Protein AF-A0A561W8S6-F1 (afdb_monomer)

Secondary structure (DSSP, 8-state):
-PPPPS--------HHHHHHHHHHHHHHHHHHSEEE-GGG-EEEPPSS-EEEEEEEEEETTEEEEEEEEE-PPP-S-----------------------

Org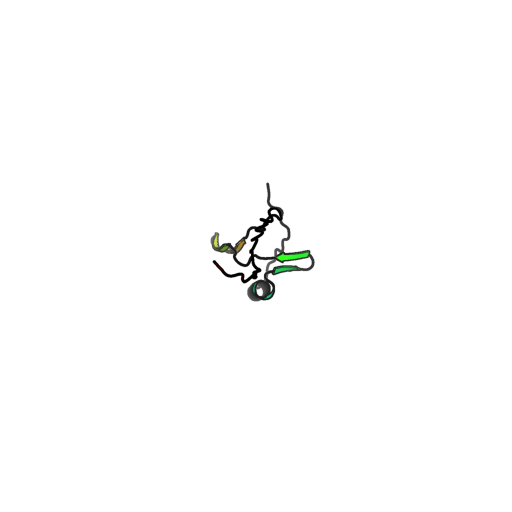anism: NCBI:txid1316803

Foldseek 3Di:
DDDDDLDDDDDDDDPVVVVVVVVVQVVCCVPPCWDDPPPSGIDHHDPDWDWDWDWDDPDPPDIDIDIDIDDDDDDPPDDPPPPPPDDDDDDDDDDDDDD

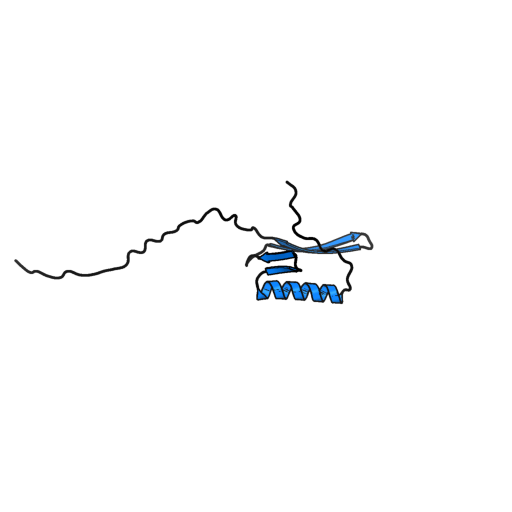Sequence (99 aa):
MAGMDIYEDARTVSRSDLAAWLRQLASQLESDGRIFYGAAGSVSVADTVRCELEIEQESETEVSVEIEFSWTVPTSGQAVDEVEESPSGEQQGEATSEA

Radius of gyration: 27.38 Å; Cα contacts (8 Å, |Δi|>4): 62; chains: 1; bounding box: 84×46×69 Å

Mean predicted aligned error: 12.51 Å

Solvent-accessible surface area (backbone atoms only — not comparable to full-atom values): 7072 Å² total; per-residue (Å²): 130,84,81,79,84,90,76,88,88,90,80,92,74,55,74,69,53,52,53,50,50,54,50,51,52,52,52,31,45,72,74,71,34,32,50,72,64,65,96,83,42,67,47,79,56,67,100,69,64,53,72,51,79,48,77,45,72,82,46,100,87,42,74,49,78,47,80,49,71,52,73,84,79,82,74,94,80,73,85,77,80,78,75,77,81,75,90,82,86,89,86,90,86,82,89,87,82,87,133

InterPro domains:
  IPR027598 Amphi-Trp domain [PF20068] (6-79)
  IPR027598 Amphi-Trp domain [TIGR04354] (12-72)

pLDDT: mean 81.71, std 22.14, range [38.31, 98.62]

Nearest PDB structures (foldseek):
  2iuo-assembly1_J  TM=4.078E-01  e=2.653E+00  Escherichia coli
  2ivq-assembly1_D  TM=4.074E-01  e=2.826E+00  Escherichia coli
  2iu7-assembly1_J  TM=4.059E-01  e=3.639E+00  Escherichia coli
  2ivb-assembly1_C  TM=4.041E-01  e=3.876E+00  Escherichia coli
  2ivg-assembly1_J  TM=3.910E-01  e=4.399E+00  Escherichia coli

Structure (mmCIF, N/CA/C/O backbone):
data_AF-A0A561W8S6-F1
#
_entry.id   AF-A0A561W8S6-F1
#
loop_
_atom_site.group_PDB
_atom_site.id
_atom_site.type_symbol
_atom_site.label_atom_id
_atom_site.label_alt_id
_atom_site.label_comp_id
_atom_site.label_asym_id
_atom_site.label_entity_id
_atom_site.label_seq_id
_atom_site.pdbx_PDB_ins_code
_atom_site.Cartn_x
_atom_site.Cartn_y
_atom_site.Cartn_z
_atom_site.occupancy
_atom_site.B_iso_or_equiv
_atom_site.auth_seq_id
_atom_site.auth_comp_id
_atom_site.auth_asym_id
_atom_site.auth_atom_id
_atom_site.pdbx_PDB_model_num
ATOM 1 N N . MET A 1 1 ? 12.618 22.720 0.406 1.00 40.94 1 MET A N 1
ATOM 2 C CA . MET A 1 1 ? 11.545 22.916 -0.591 1.00 40.94 1 MET A CA 1
ATOM 3 C C . MET A 1 1 ? 10.481 21.889 -0.270 1.00 40.94 1 MET A C 1
ATOM 5 O O . MET A 1 1 ? 10.867 20.756 -0.020 1.00 40.94 1 MET A O 1
ATOM 9 N N . ALA A 1 2 ? 9.216 22.291 -0.145 1.00 48.75 2 ALA A N 1
ATOM 10 C CA . ALA A 1 2 ? 8.136 21.351 0.152 1.00 48.75 2 ALA A CA 1
ATOM 11 C C . ALA A 1 2 ? 8.028 20.334 -0.995 1.00 48.75 2 ALA A C 1
ATOM 13 O O . ALA A 1 2 ? 8.085 20.735 -2.160 1.00 48.75 2 ALA A O 1
ATOM 14 N N . GLY A 1 3 ? 7.951 19.044 -0.661 1.00 66.69 3 GLY A N 1
ATOM 15 C CA . GLY A 1 3 ? 7.613 18.007 -1.632 1.00 66.69 3 GLY A CA 1
ATOM 16 C C . GLY A 1 3 ? 6.242 18.312 -2.232 1.00 66.69 3 GLY A C 1
ATOM 17 O O . GLY A 1 3 ? 5.380 18.864 -1.554 1.00 66.69 3 GLY A O 1
ATOM 18 N N . MET A 1 4 ? 6.079 18.046 -3.524 1.00 84.75 4 MET A N 1
ATOM 19 C CA . MET A 1 4 ? 4.801 18.222 -4.203 1.00 84.75 4 MET A CA 1
ATOM 20 C C . MET A 1 4 ? 4.021 16.915 -4.117 1.00 84.75 4 MET A C 1
ATOM 22 O O . MET A 1 4 ? 4.503 15.898 -4.619 1.00 84.75 4 MET A O 1
ATOM 26 N N . ASP A 1 5 ? 2.821 16.959 -3.544 1.00 88.62 5 ASP A N 1
ATOM 27 C CA . ASP A 1 5 ? 1.903 15.824 -3.567 1.00 88.62 5 ASP A CA 1
ATOM 28 C C . ASP A 1 5 ? 1.384 15.633 -4.992 1.00 88.62 5 ASP A C 1
ATOM 30 O O . ASP A 1 5 ? 0.774 16.524 -5.589 1.00 88.62 5 ASP A O 1
ATOM 34 N N . ILE A 1 6 ? 1.673 14.470 -5.570 1.00 91.25 6 ILE A N 1
ATOM 35 C CA . ILE A 1 6 ? 1.253 14.131 -6.935 1.00 91.25 6 ILE A CA 1
ATOM 36 C C . ILE A 1 6 ? -0.159 13.527 -6.977 1.00 91.25 6 ILE A C 1
ATOM 38 O O . ILE A 1 6 ? -0.766 13.488 -8.047 1.00 91.25 6 ILE A O 1
ATOM 42 N N . TYR A 1 7 ? -0.678 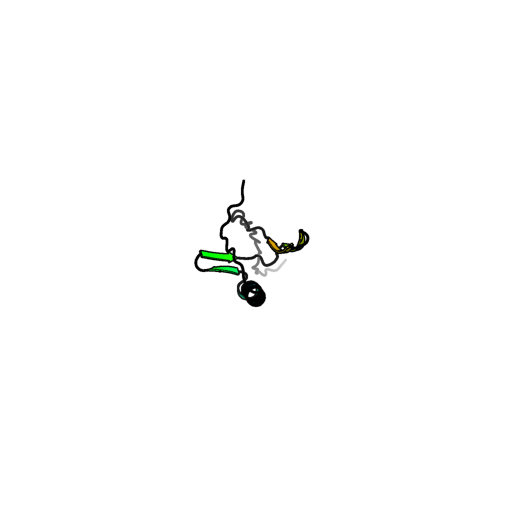13.060 -5.834 1.00 93.19 7 TYR A N 1
ATOM 43 C CA . TYR A 1 7 ? -2.009 12.470 -5.678 1.00 93.19 7 TYR A CA 1
ATOM 44 C C . TYR A 1 7 ? -2.390 12.331 -4.189 1.00 93.19 7 TYR A C 1
ATOM 46 O O . TYR A 1 7 ? -1.532 11.984 -3.382 1.00 93.19 7 TYR A O 1
ATOM 54 N N . GLU A 1 8 ? -3.670 12.522 -3.848 1.00 91.56 8 GLU A N 1
ATOM 55 C CA . GLU A 1 8 ? -4.239 12.286 -2.510 1.00 91.56 8 GLU A CA 1
ATOM 56 C C . GLU A 1 8 ? -5.643 11.650 -2.634 1.00 91.56 8 GLU A C 1
ATOM 58 O O . GLU A 1 8 ? -6.467 12.115 -3.426 1.00 91.56 8 GLU A O 1
ATOM 63 N N . ASP A 1 9 ? -5.922 10.595 -1.855 1.00 92.06 9 ASP A N 1
ATOM 64 C CA . ASP A 1 9 ? -7.259 9.995 -1.676 1.00 92.06 9 ASP A CA 1
ATOM 65 C C . ASP A 1 9 ? -7.514 9.727 -0.186 1.00 92.06 9 ASP A C 1
ATOM 67 O O . ASP A 1 9 ? -6.960 8.791 0.392 1.00 92.06 9 ASP A O 1
ATOM 71 N N . ALA A 1 10 ? -8.362 10.548 0.436 1.00 94.75 10 ALA A N 1
ATOM 72 C CA . ALA A 1 10 ? -8.714 10.450 1.849 1.00 94.75 10 ALA A CA 1
ATOM 73 C C . ALA A 1 10 ? -10.181 10.033 2.015 1.00 94.75 10 ALA A C 1
ATOM 75 O O . ALA A 1 10 ? -11.104 10.701 1.542 1.00 94.75 10 ALA A O 1
ATOM 76 N N . ARG A 1 11 ? -10.411 8.915 2.714 1.00 95.50 11 ARG A N 1
ATOM 77 C CA . ARG A 1 11 ? -11.747 8.327 2.884 1.00 95.50 11 ARG A CA 1
ATOM 78 C C . ARG A 1 11 ? -11.866 7.494 4.154 1.00 95.50 11 ARG A C 1
ATOM 80 O O . ARG A 1 11 ? -10.925 6.821 4.563 1.00 95.50 11 ARG A O 1
ATOM 87 N N . THR A 1 12 ? -13.067 7.455 4.725 1.00 97.50 12 THR A N 1
ATOM 88 C CA . THR A 1 12 ? -13.432 6.486 5.767 1.00 97.50 12 THR A CA 1
ATOM 89 C C . THR A 1 12 ? -14.044 5.254 5.112 1.00 97.50 12 THR A C 1
ATOM 91 O O . THR A 1 12 ? -15.054 5.352 4.416 1.00 97.50 12 THR A O 1
ATOM 94 N N . VAL A 1 13 ? -13.442 4.088 5.333 1.00 97.75 13 VAL A N 1
ATOM 95 C CA . VAL A 1 13 ? -13.869 2.818 4.729 1.00 97.75 13 VAL A CA 1
ATOM 96 C C . VAL A 1 13 ? -14.080 1.743 5.788 1.00 97.75 13 VAL A C 1
ATOM 98 O O . VAL A 1 13 ? -13.603 1.855 6.917 1.00 97.75 13 VAL A O 1
ATOM 101 N N . SER A 1 14 ? -14.796 0.676 5.433 1.00 98.56 14 SER A N 1
ATOM 102 C CA . SER A 1 14 ? -14.911 -0.488 6.310 1.00 98.56 14 SER A CA 1
ATOM 103 C C . SER A 1 14 ? -13.586 -1.262 6.385 1.00 98.56 14 SER A C 1
ATOM 105 O O . SER A 1 14 ? -12.760 -1.215 5.472 1.00 98.56 14 SER A O 1
ATOM 107 N N . ARG A 1 15 ? -13.402 -2.068 7.440 1.00 98.38 15 ARG A N 1
ATOM 108 C CA . ARG A 1 15 ? -12.229 -2.955 7.569 1.00 98.38 15 ARG A CA 1
ATOM 109 C C . ARG A 1 15 ? -12.092 -3.936 6.395 1.00 98.38 15 ARG A C 1
ATOM 111 O O . ARG A 1 15 ? -10.978 -4.274 6.006 1.00 98.38 15 ARG A O 1
ATOM 118 N N . SER A 1 16 ? -13.208 -4.410 5.834 1.00 98.62 16 SER A N 1
ATOM 119 C CA . SER A 1 16 ? -13.197 -5.298 4.664 1.00 98.62 16 SER A CA 1
ATOM 120 C C . SER A 1 16 ? -12.730 -4.587 3.398 1.00 98.62 16 SER A C 1
ATOM 122 O O . SER A 1 16 ? -11.979 -5.184 2.626 1.00 98.62 16 SER A O 1
ATOM 124 N N . ASP A 1 17 ? -13.125 -3.328 3.213 1.00 98.44 17 ASP A N 1
ATOM 125 C CA . ASP A 1 17 ? -12.712 -2.526 2.059 1.00 98.44 17 ASP A CA 1
ATOM 126 C C . ASP A 1 17 ? -11.233 -2.145 2.162 1.00 98.44 17 ASP A C 1
ATOM 128 O O . ASP A 1 17 ? -10.509 -2.272 1.178 1.00 98.44 17 ASP A O 1
ATOM 132 N N . LEU A 1 18 ? -10.751 -1.788 3.363 1.00 97.88 18 LEU A N 1
ATOM 133 C CA . LEU A 1 18 ? -9.321 -1.580 3.619 1.00 97.88 18 LEU A CA 1
ATOM 134 C C . LEU A 1 18 ? -8.509 -2.834 3.264 1.00 97.88 18 LEU A C 1
ATOM 136 O O . LEU A 1 18 ? -7.526 -2.758 2.534 1.00 97.88 18 LEU A O 1
ATOM 140 N N . ALA A 1 19 ? -8.947 -4.011 3.719 1.00 98.50 19 ALA A N 1
ATOM 141 C CA . ALA A 1 19 ? -8.263 -5.263 3.406 1.00 98.50 19 ALA A CA 1
ATOM 142 C C . ALA A 1 19 ? -8.293 -5.598 1.903 1.00 98.50 19 ALA A C 1
ATOM 144 O O . ALA A 1 19 ? -7.347 -6.193 1.387 1.00 98.50 19 ALA A O 1
ATOM 145 N N . ALA A 1 20 ? -9.372 -5.251 1.197 1.00 98.31 20 ALA A N 1
ATOM 146 C CA . ALA A 1 20 ? -9.445 -5.401 -0.254 1.00 98.31 20 ALA A CA 1
ATOM 147 C C . ALA A 1 20 ? -8.472 -4.453 -0.968 1.00 98.31 20 ALA A C 1
ATOM 149 O O . ALA A 1 20 ? -7.775 -4.886 -1.883 1.00 98.31 20 ALA A O 1
ATOM 150 N N . TRP A 1 21 ? -8.372 -3.206 -0.508 1.00 96.44 21 TRP A N 1
ATOM 151 C CA . TRP A 1 21 ? -7.450 -2.214 -1.052 1.00 96.44 21 TRP A CA 1
ATOM 152 C C . TRP A 1 21 ? -5.980 -2.604 -0.846 1.00 96.44 21 TRP A C 1
ATOM 154 O O . TRP A 1 21 ? -5.211 -2.587 -1.802 1.00 96.44 21 TRP A O 1
ATOM 164 N N . LEU A 1 22 ? -5.605 -3.069 0.350 1.00 97.06 22 LEU A N 1
ATOM 165 C CA . LEU A 1 22 ? -4.247 -3.561 0.622 1.00 97.06 22 LEU A CA 1
ATOM 166 C C . LEU A 1 22 ? -3.884 -4.771 -0.251 1.00 97.06 22 LEU A C 1
ATOM 168 O O . LEU A 1 22 ? -2.780 -4.845 -0.785 1.00 97.06 22 LEU A O 1
ATOM 172 N N . ARG A 1 23 ? -4.825 -5.705 -0.453 1.00 98.12 23 ARG A N 1
ATOM 173 C CA . ARG A 1 23 ? -4.627 -6.834 -1.377 1.00 98.12 23 ARG A CA 1
ATOM 174 C C . ARG A 1 23 ? -4.438 -6.363 -2.814 1.00 98.12 23 ARG A C 1
ATOM 176 O O . ARG A 1 23 ? -3.567 -6.875 -3.504 1.00 98.12 23 ARG A O 1
ATOM 183 N N . GLN A 1 24 ? -5.224 -5.384 -3.252 1.00 96.50 24 GLN A N 1
ATOM 184 C CA . GLN A 1 24 ? -5.085 -4.804 -4.581 1.00 96.50 24 GLN A CA 1
ATOM 185 C C . GLN A 1 24 ? -3.713 -4.135 -4.763 1.00 96.50 24 GLN A C 1
ATOM 187 O O . GLN A 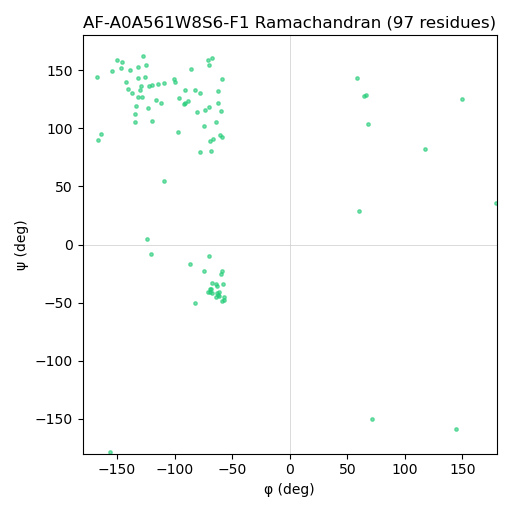1 24 ? -3.096 -4.334 -5.806 1.00 96.50 24 GLN A O 1
ATOM 192 N N . LEU A 1 25 ? -3.229 -3.373 -3.777 1.00 96.06 25 LEU A N 1
ATOM 193 C CA . LEU A 1 25 ? -1.885 -2.787 -3.813 1.00 96.06 25 LEU A CA 1
ATOM 194 C C . LEU A 1 25 ? -0.809 -3.871 -3.928 1.00 96.06 25 LEU A C 1
ATOM 196 O O . LEU A 1 25 ? 0.035 -3.794 -4.816 1.00 96.06 25 LEU A O 1
ATOM 200 N N . ALA A 1 26 ? -0.888 -4.915 -3.098 1.00 97.06 26 ALA A N 1
ATOM 201 C CA . ALA A 1 26 ? 0.045 -6.037 -3.154 1.00 97.06 26 ALA A CA 1
ATOM 202 C C . ALA A 1 26 ? 0.059 -6.709 -4.539 1.00 97.06 26 ALA A C 1
ATOM 204 O O . ALA A 1 26 ? 1.128 -6.925 -5.103 1.00 97.06 26 ALA A O 1
ATOM 205 N N . SER A 1 27 ? -1.113 -6.968 -5.131 1.00 98.06 27 SER A N 1
ATOM 206 C CA . SER A 1 27 ? -1.202 -7.564 -6.470 1.00 98.06 27 SER A CA 1
ATOM 207 C C . SER A 1 27 ? -0.598 -6.684 -7.569 1.00 98.06 27 SER A C 1
ATOM 209 O O . SER A 1 27 ? -0.006 -7.218 -8.504 1.00 98.06 27 SER A O 1
ATOM 211 N N . GLN A 1 28 ? -0.730 -5.355 -7.482 1.00 97.12 28 GLN A N 1
ATOM 212 C CA . GLN A 1 28 ? -0.129 -4.444 -8.465 1.00 97.12 28 GLN A CA 1
ATOM 213 C C . GLN A 1 28 ? 1.403 -4.421 -8.362 1.00 97.12 28 GLN A C 1
ATOM 215 O O . GLN A 1 28 ? 2.090 -4.460 -9.385 1.00 97.12 28 GLN A O 1
ATOM 220 N N . LEU A 1 29 ? 1.931 -4.421 -7.133 1.00 96.81 29 LEU A N 1
ATOM 221 C CA . LEU A 1 29 ? 3.369 -4.508 -6.878 1.00 96.81 29 LEU A CA 1
ATOM 222 C C . LEU A 1 29 ? 3.956 -5.821 -7.412 1.00 96.81 29 LEU A C 1
ATOM 224 O O . LEU A 1 29 ? 4.987 -5.794 -8.072 1.00 96.81 29 LEU A O 1
ATOM 228 N N . GLU A 1 30 ? 3.281 -6.948 -7.175 1.00 96.44 30 GLU A N 1
ATOM 229 C CA . GLU A 1 30 ? 3.730 -8.271 -7.628 1.00 96.44 30 GLU A CA 1
ATOM 230 C C . GLU A 1 30 ? 3.669 -8.437 -9.154 1.00 96.44 30 GLU A C 1
ATOM 232 O O . GLU A 1 30 ? 4.554 -9.056 -9.740 1.00 96.44 30 GLU A O 1
ATOM 237 N N . SER A 1 31 ? 2.632 -7.896 -9.802 1.00 93.75 31 SER A N 1
ATOM 238 C CA . SER A 1 31 ? 2.397 -8.129 -11.235 1.00 93.75 31 SER A CA 1
ATOM 239 C C . SER A 1 31 ? 3.227 -7.209 -12.129 1.00 93.75 31 SER A C 1
ATOM 241 O O . SER A 1 31 ? 3.887 -7.679 -13.052 1.00 93.75 31 SER A O 1
ATOM 243 N N . ASP A 1 32 ? 3.183 -5.900 -11.861 1.00 88.81 32 ASP A N 1
ATOM 244 C CA . ASP A 1 32 ? 3.690 -4.873 -12.781 1.00 88.81 32 ASP A CA 1
ATOM 245 C C . ASP A 1 32 ? 4.799 -4.005 -12.166 1.00 88.81 32 ASP A C 1
ATOM 247 O O . ASP A 1 32 ? 5.369 -3.160 -12.863 1.00 88.81 32 ASP A O 1
ATOM 251 N N . GLY A 1 33 ? 5.073 -4.147 -10.862 1.00 96.00 33 GLY A N 1
ATOM 252 C CA . GLY A 1 33 ? 5.972 -3.247 -10.132 1.00 96.00 33 GLY A CA 1
ATOM 253 C C . GLY A 1 33 ? 5.488 -1.793 -10.151 1.00 96.00 33 GLY A C 1
ATOM 254 O O . GLY A 1 33 ? 6.290 -0.860 -10.160 1.00 96.00 33 GLY A O 1
ATOM 255 N N . ARG A 1 34 ? 4.170 -1.571 -10.241 1.00 96.75 34 ARG A N 1
ATOM 256 C CA . ARG A 1 34 ? 3.555 -0.241 -10.370 1.00 96.75 34 ARG A CA 1
ATOM 257 C C . ARG A 1 34 ? 2.407 -0.074 -9.396 1.00 96.75 34 ARG A C 1
ATOM 259 O O . ARG A 1 34 ? 1.747 -1.041 -9.051 1.00 96.75 34 ARG A O 1
ATOM 266 N N . ILE A 1 35 ? 2.133 1.166 -9.009 1.00 95.81 35 ILE A N 1
ATOM 267 C CA . ILE A 1 35 ? 0.925 1.538 -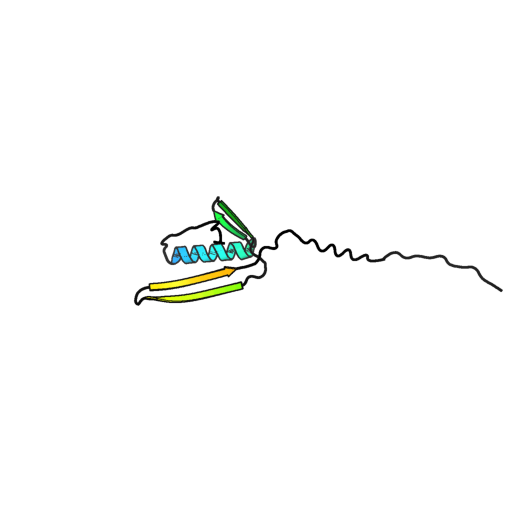8.268 1.00 95.81 35 ILE A CA 1
ATOM 268 C C . ILE A 1 35 ? 0.102 2.478 -9.138 1.00 95.81 35 ILE A C 1
ATOM 270 O O . ILE A 1 35 ? 0.598 3.516 -9.574 1.00 95.81 35 ILE A O 1
ATOM 274 N N . PHE A 1 36 ? -1.155 2.121 -9.382 1.00 95.50 36 PHE A N 1
ATOM 275 C CA . PHE A 1 36 ? -2.124 2.915 -10.129 1.00 95.50 36 PHE A CA 1
ATOM 276 C C . PHE A 1 36 ? -3.005 3.722 -9.171 1.00 95.50 36 PHE A C 1
ATOM 278 O O . PHE A 1 36 ? -3.667 3.156 -8.301 1.00 95.50 36 PHE A O 1
ATOM 285 N N . TYR A 1 37 ? -3.081 5.034 -9.380 1.00 93.12 37 TYR A N 1
ATOM 286 C CA . TYR A 1 37 ? -3.924 5.958 -8.612 1.00 93.12 37 TYR A CA 1
ATOM 287 C C . TYR A 1 37 ? -5.093 6.466 -9.473 1.00 93.12 37 TYR A C 1
ATOM 289 O O . TYR A 1 37 ? -5.322 7.658 -9.685 1.00 93.12 37 TYR A O 1
ATOM 297 N N . GLY A 1 38 ? -5.849 5.506 -10.016 1.00 87.94 38 GLY A N 1
ATOM 298 C CA . GLY A 1 38 ? -7.006 5.748 -10.878 1.00 87.94 38 GLY A CA 1
ATOM 299 C C . GLY A 1 38 ? -6.630 6.274 -12.267 1.00 87.94 38 GLY A C 1
ATOM 300 O O . GLY A 1 38 ? -5.569 5.971 -12.803 1.00 87.94 38 GLY A O 1
ATOM 301 N N . ALA A 1 39 ? -7.517 7.072 -12.869 1.00 89.94 39 ALA A N 1
ATOM 302 C CA . ALA A 1 39 ? -7.284 7.664 -14.191 1.00 89.94 39 ALA A CA 1
ATOM 303 C C . ALA A 1 39 ? -6.192 8.753 -14.193 1.00 89.94 39 ALA A C 1
ATOM 305 O O . ALA A 1 39 ? -5.785 9.201 -15.263 1.00 89.94 39 ALA A O 1
ATOM 306 N N . ALA A 1 40 ? -5.737 9.185 -13.013 1.00 91.56 40 ALA A N 1
ATOM 307 C CA . ALA A 1 40 ? -4.710 10.210 -12.873 1.00 91.56 40 ALA A CA 1
ATOM 308 C C . ALA A 1 40 ? -3.303 9.689 -13.208 1.00 91.56 40 ALA A C 1
ATOM 310 O O . ALA A 1 40 ? -2.450 10.484 -13.596 1.00 91.56 40 ALA A O 1
ATOM 311 N N . GLY A 1 41 ? -3.065 8.374 -13.130 1.00 94.94 41 GLY A N 1
ATOM 312 C CA . GLY A 1 41 ? -1.814 7.777 -13.588 1.00 94.94 41 GLY A CA 1
ATOM 313 C C . GLY A 1 41 ? -1.328 6.606 -12.745 1.00 94.94 41 GLY A C 1
ATOM 314 O O . GLY A 1 41 ? -2.089 5.935 -12.043 1.00 94.94 41 GLY A O 1
ATOM 315 N N . SER A 1 42 ? -0.026 6.353 -12.856 1.00 96.12 42 SER A N 1
ATOM 316 C CA . SER A 1 42 ? 0.682 5.310 -12.120 1.00 96.12 42 SER A CA 1
ATOM 317 C C . SER A 1 42 ? 2.101 5.743 -11.774 1.00 96.12 42 SER A C 1
ATOM 319 O O . SER A 1 42 ? 2.681 6.566 -12.484 1.00 96.12 42 SER A O 1
ATOM 321 N N . VAL A 1 43 ? 2.686 5.136 -10.746 1.00 95.19 43 VAL A N 1
ATOM 322 C CA . VAL A 1 43 ? 4.108 5.266 -10.405 1.00 95.19 43 VAL A CA 1
ATOM 323 C C . VAL A 1 43 ? 4.788 3.898 -10.464 1.00 95.19 43 VAL A C 1
ATOM 325 O O . VAL A 1 43 ? 4.211 2.906 -10.022 1.00 95.19 43 VAL A O 1
ATOM 328 N N . SER A 1 44 ? 5.996 3.838 -11.030 1.00 95.88 44 SER A N 1
ATOM 329 C CA . SER A 1 44 ? 6.841 2.637 -10.987 1.00 95.88 44 SER A CA 1
ATOM 330 C C . SER A 1 44 ? 7.589 2.566 -9.662 1.00 95.88 44 SER A C 1
ATOM 332 O O . SER A 1 44 ? 8.201 3.552 -9.244 1.00 95.88 44 SER A O 1
ATOM 334 N N . VAL A 1 45 ? 7.566 1.395 -9.041 1.00 96.06 45 VAL A N 1
ATOM 335 C CA . VAL A 1 45 ? 8.242 1.088 -7.782 1.00 96.06 45 VAL A CA 1
ATOM 336 C C . VAL A 1 45 ? 9.541 0.345 -8.093 1.00 96.06 45 VAL A C 1
ATOM 338 O O . VAL A 1 45 ? 9.588 -0.463 -9.017 1.00 96.06 45 VAL A O 1
ATOM 341 N N . ALA A 1 46 ? 10.615 0.661 -7.370 1.00 95.75 46 ALA A N 1
ATOM 342 C CA . ALA A 1 46 ? 11.895 -0.026 -7.537 1.00 95.75 46 ALA A CA 1
ATOM 343 C C . ALA A 1 46 ? 11.833 -1.477 -7.025 1.00 95.75 46 ALA A C 1
ATOM 345 O O . ALA A 1 46 ? 11.081 -1.774 -6.098 1.00 95.75 46 ALA A O 1
ATOM 346 N N . ASP A 1 47 ? 12.695 -2.353 -7.553 1.00 93.31 47 ASP A N 1
ATOM 347 C CA . ASP A 1 47 ? 12.802 -3.758 -7.113 1.00 93.31 47 ASP A CA 1
ATOM 348 C C . ASP A 1 47 ? 13.159 -3.894 -5.623 1.00 93.31 47 ASP A C 1
ATOM 350 O O . ASP A 1 47 ? 12.888 -4.908 -4.984 1.00 93.31 47 ASP A O 1
ATOM 354 N N . THR A 1 48 ? 13.810 -2.877 -5.054 1.00 94.12 48 THR A N 1
ATOM 355 C CA . THR A 1 48 ? 14.128 -2.794 -3.627 1.00 94.12 48 THR A CA 1
ATOM 356 C C . THR A 1 48 ? 13.729 -1.425 -3.098 1.00 94.12 48 THR A C 1
ATOM 358 O O . THR A 1 48 ? 14.150 -0.397 -3.628 1.00 94.12 48 THR A O 1
ATOM 361 N N . VAL A 1 49 ? 12.945 -1.422 -2.023 1.00 96.88 49 VAL A N 1
ATOM 362 C CA . VAL A 1 49 ? 12.458 -0.217 -1.345 1.00 96.88 49 VAL A CA 1
ATOM 363 C C . VAL A 1 49 ? 12.842 -0.256 0.131 1.00 96.88 49 VAL A C 1
ATOM 365 O O . VAL A 1 49 ? 13.002 -1.332 0.713 1.00 96.88 49 VAL A O 1
ATOM 368 N N . ARG A 1 50 ? 12.961 0.914 0.761 1.00 97.69 50 ARG A N 1
ATOM 369 C CA . ARG A 1 50 ? 12.894 1.004 2.223 1.00 97.69 50 ARG A CA 1
ATOM 370 C C . ARG A 1 50 ? 11.421 0.915 2.608 1.00 97.69 50 ARG A C 1
ATOM 372 O O . ARG A 1 50 ? 10.622 1.628 2.016 1.00 97.69 50 ARG A O 1
ATOM 379 N N . CYS A 1 51 ? 11.072 0.054 3.557 1.00 97.31 51 CYS A N 1
ATOM 380 C CA . CYS A 1 51 ? 9.698 -0.127 4.023 1.00 97.31 51 CYS A CA 1
ATOM 381 C C . CYS A 1 51 ? 9.654 -0.037 5.546 1.00 97.31 51 CYS A C 1
ATOM 383 O O . CYS A 1 51 ? 10.499 -0.632 6.220 1.00 97.31 51 CYS A O 1
ATOM 385 N N . GLU A 1 52 ? 8.663 0.676 6.064 1.00 98.00 52 GLU A N 1
ATOM 386 C CA . GLU A 1 52 ? 8.413 0.875 7.488 1.00 98.00 52 GLU A CA 1
ATOM 387 C C . GLU A 1 52 ? 6.931 0.607 7.792 1.00 98.00 52 GLU A C 1
ATOM 389 O O . GLU A 1 52 ? 6.051 0.861 6.967 1.00 98.00 52 GLU A O 1
ATOM 394 N N . LEU A 1 53 ? 6.674 0.014 8.959 1.00 97.44 53 LEU A N 1
ATOM 395 C CA . LEU A 1 53 ? 5.340 -0.187 9.520 1.00 97.44 53 LEU A CA 1
ATOM 396 C C . LEU A 1 53 ? 5.336 0.482 10.886 1.00 97.44 53 LEU A C 1
ATOM 398 O O . LEU A 1 53 ? 6.061 0.043 11.782 1.00 97.44 53 LEU A O 1
ATOM 402 N N . GLU A 1 54 ? 4.487 1.485 11.039 1.00 98.12 54 GLU A N 1
ATOM 403 C CA . GLU A 1 54 ? 4.326 2.220 12.285 1.00 98.12 54 GLU A CA 1
ATOM 404 C C . GLU A 1 54 ? 2.925 1.980 12.847 1.00 98.12 54 GLU A C 1
ATOM 406 O O . GLU A 1 54 ? 1.935 1.879 12.117 1.00 98.12 54 GLU A O 1
ATOM 411 N N . ILE A 1 55 ? 2.852 1.788 14.163 1.00 98.06 55 ILE A N 1
ATOM 412 C CA . ILE A 1 55 ? 1.602 1.599 14.899 1.00 98.06 55 ILE A CA 1
ATOM 413 C C . ILE A 1 55 ? 1.699 2.476 16.133 1.00 98.06 55 ILE A C 1
ATOM 415 O O . ILE A 1 55 ? 2.490 2.189 17.035 1.00 98.06 55 ILE A O 1
ATOM 419 N N . GLU A 1 56 ? 0.873 3.511 16.182 1.00 98.06 56 GLU A N 1
ATOM 420 C CA . GLU A 1 56 ? 0.942 4.532 17.218 1.00 98.06 56 GLU A CA 1
ATOM 421 C C . GLU A 1 56 ? -0.405 4.710 17.910 1.00 98.06 56 GLU A C 1
ATOM 423 O O . GLU A 1 56 ? -1.475 4.596 17.309 1.00 98.06 56 GLU A O 1
ATOM 428 N N . GLN A 1 57 ? -0.351 4.968 19.216 1.00 98.00 57 GLN A N 1
ATOM 429 C CA . GLN A 1 57 ? -1.512 5.394 19.982 1.00 98.00 57 GLN A CA 1
ATOM 430 C C . GLN A 1 57 ? -1.480 6.920 20.102 1.00 98.00 57 GLN A C 1
ATOM 432 O O . GLN A 1 57 ? -0.820 7.459 20.989 1.00 98.00 57 GLN A O 1
ATOM 437 N N . GLU A 1 58 ? -2.213 7.593 19.217 1.00 95.31 58 GLU A N 1
ATOM 438 C CA . GLU A 1 58 ? -2.293 9.060 19.140 1.00 95.31 58 GLU A CA 1
ATOM 439 C C . GLU A 1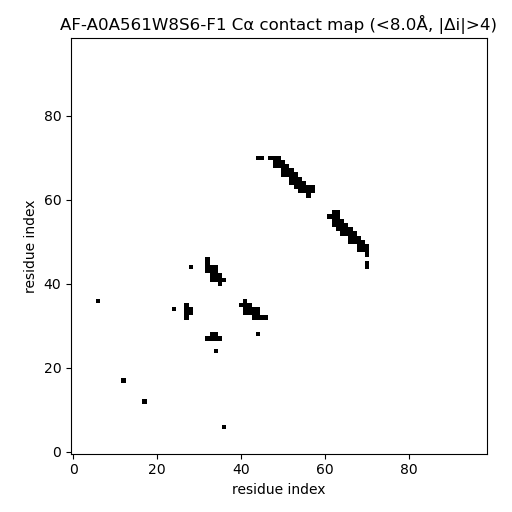 58 ? -2.998 9.666 20.363 1.00 95.31 58 GLU A C 1
ATOM 441 O O . GLU A 1 58 ? -2.685 10.763 20.829 1.00 95.31 58 GLU A O 1
ATOM 446 N N . SER A 1 59 ? -3.977 8.941 20.912 1.00 97.31 59 SER A N 1
ATOM 447 C CA . SER A 1 59 ? -4.705 9.327 22.122 1.00 97.31 59 SER A CA 1
ATOM 448 C C . SER A 1 59 ? -5.311 8.110 22.827 1.00 97.31 59 SER A C 1
ATOM 450 O O . SER A 1 59 ? -5.185 6.970 22.381 1.00 97.31 59 SER A O 1
ATOM 452 N N . GLU A 1 60 ? -6.032 8.321 23.930 1.00 97.25 60 GLU A N 1
ATOM 453 C CA . GLU A 1 60 ? -6.739 7.231 24.622 1.00 97.25 60 GLU A CA 1
ATOM 454 C C . GLU A 1 60 ? -7.761 6.502 23.729 1.00 97.25 60 GLU A C 1
ATOM 456 O O . GLU A 1 60 ? -8.095 5.349 24.000 1.00 97.25 60 GLU A O 1
ATOM 461 N N . THR A 1 61 ? -8.250 7.150 22.666 1.00 97.12 61 THR A N 1
ATOM 462 C CA . THR A 1 61 ? -9.305 6.612 21.793 1.00 97.12 61 THR A CA 1
ATOM 463 C C . THR A 1 61 ? -8.918 6.527 20.320 1.00 97.12 61 THR A C 1
ATOM 465 O O . THR A 1 61 ? -9.769 6.186 19.501 1.00 97.12 61 THR A O 1
ATOM 468 N N . GLU A 1 62 ? -7.670 6.832 19.969 1.00 96.75 62 GLU A N 1
ATOM 469 C CA . GLU A 1 62 ? -7.205 6.864 18.584 1.00 96.75 62 GLU A CA 1
ATOM 470 C C . GLU A 1 62 ? -5.918 6.059 18.418 1.00 96.75 62 GLU A C 1
ATOM 472 O O . GLU A 1 62 ? -4.989 6.168 19.218 1.00 96.75 62 GLU A O 1
ATOM 477 N N . VAL A 1 63 ? -5.903 5.227 17.378 1.00 97.75 63 VAL A N 1
ATOM 478 C CA . VAL A 1 63 ? -4.761 4.409 16.972 1.00 97.75 63 VAL A CA 1
ATOM 479 C C . VAL A 1 63 ? -4.525 4.663 15.491 1.00 97.75 63 VAL A C 1
ATOM 481 O O . VAL A 1 63 ? -5.456 4.494 14.698 1.00 97.75 63 VAL A O 1
ATOM 484 N N . SER A 1 64 ? -3.294 5.020 15.139 1.00 97.25 64 SER A N 1
ATOM 485 C CA . SER A 1 64 ? -2.831 5.131 13.758 1.00 97.25 64 SER A CA 1
ATOM 486 C C . SER A 1 64 ? -2.029 3.888 13.372 1.00 97.25 64 SER A C 1
ATOM 488 O O . SER A 1 64 ? -1.316 3.303 14.192 1.00 97.25 64 SER A O 1
ATOM 490 N N . VAL A 1 65 ? -2.188 3.445 12.125 1.00 97.25 65 VAL A N 1
ATOM 491 C CA . VAL A 1 65 ? -1.378 2.382 11.522 1.00 97.25 65 VAL A CA 1
ATOM 492 C C . VAL A 1 65 ? -0.953 2.856 10.147 1.00 97.25 65 VAL A C 1
ATOM 494 O O . VAL A 1 65 ? -1.803 3.062 9.278 1.00 97.25 65 VAL A O 1
ATOM 497 N N . GLU A 1 66 ? 0.352 2.963 9.943 1.00 96.31 66 GLU A N 1
ATOM 498 C CA . GLU A 1 66 ? 0.939 3.501 8.723 1.00 96.31 66 GLU A CA 1
ATOM 499 C C . GLU A 1 66 ? 1.863 2.476 8.074 1.00 96.31 66 GLU A C 1
ATOM 501 O O . GLU A 1 66 ? 2.631 1.781 8.739 1.00 96.31 66 GLU A O 1
ATOM 506 N N . ILE A 1 67 ? 1.755 2.357 6.751 1.00 96.00 67 ILE A N 1
ATOM 507 C CA . ILE A 1 67 ? 2.658 1.555 5.927 1.00 96.00 67 ILE A CA 1
ATOM 508 C C . ILE A 1 67 ? 3.309 2.523 4.953 1.0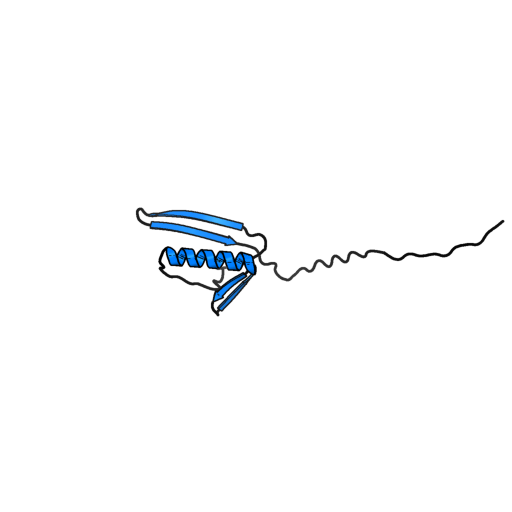0 96.00 67 ILE A C 1
ATOM 510 O O . ILE A 1 67 ? 2.666 2.958 3.995 1.00 96.00 67 ILE A O 1
ATOM 514 N N . GLU A 1 68 ? 4.578 2.835 5.188 1.00 95.31 68 GLU A N 1
ATOM 515 C CA . GLU A 1 68 ? 5.360 3.701 4.316 1.00 95.31 68 GLU A CA 1
ATOM 516 C C . GLU A 1 68 ? 6.412 2.880 3.572 1.00 95.31 68 GLU A C 1
ATOM 518 O O . GLU A 1 68 ? 7.070 1.994 4.124 1.00 95.31 68 GLU A O 1
ATOM 523 N N . PHE A 1 69 ? 6.597 3.189 2.292 1.00 95.94 69 PHE A N 1
ATOM 524 C CA . PHE A 1 69 ? 7.750 2.719 1.547 1.00 95.94 69 PHE A CA 1
ATOM 525 C C . PHE A 1 69 ? 8.252 3.791 0.588 1.00 95.94 69 PHE A C 1
ATOM 527 O O . PHE A 1 69 ? 7.480 4.493 -0.062 1.00 95.94 69 PHE A O 1
ATOM 534 N N . SER A 1 70 ? 9.573 3.900 0.494 1.00 96.06 70 SER A N 1
ATOM 535 C CA . SER A 1 70 ? 10.246 4.946 -0.266 1.00 96.06 70 SER A CA 1
ATOM 536 C C . SER A 1 70 ? 11.437 4.399 -1.047 1.00 96.06 70 SER A C 1
ATOM 538 O O . SER A 1 70 ? 12.086 3.412 -0.681 1.00 96.06 70 SER A O 1
ATOM 540 N N . TRP A 1 71 ? 11.702 5.045 -2.179 1.00 96.12 71 TRP A N 1
ATOM 541 C CA . TRP A 1 71 ? 12.820 4.743 -3.062 1.00 96.12 71 TRP A CA 1
ATOM 542 C C . TRP A 1 71 ? 13.269 6.007 -3.787 1.00 96.12 71 TRP A C 1
ATOM 544 O O . TRP A 1 71 ? 12.526 6.983 -3.912 1.00 96.12 71 TRP A O 1
ATOM 554 N N . THR A 1 72 ? 14.506 5.992 -4.271 1.00 92.69 72 THR A N 1
ATOM 555 C CA . THR A 1 72 ? 15.031 7.062 -5.112 1.00 92.69 72 THR A CA 1
ATOM 556 C C . THR A 1 72 ? 14.763 6.739 -6.575 1.00 92.69 72 THR A C 1
ATOM 558 O O . THR A 1 72 ? 15.007 5.629 -7.048 1.00 92.69 72 THR A O 1
ATOM 561 N N . VAL A 1 73 ? 14.261 7.723 -7.317 1.00 86.00 73 VAL A N 1
ATOM 562 C CA . VAL A 1 73 ? 14.182 7.633 -8.775 1.00 86.00 73 VAL A CA 1
ATOM 563 C C . VAL A 1 73 ? 15.506 8.157 -9.331 1.00 86.00 73 VAL A C 1
ATOM 565 O O . VAL A 1 73 ? 15.881 9.286 -9.001 1.00 86.00 73 VAL A O 1
ATOM 568 N N . PRO A 1 74 ? 16.247 7.381 -10.142 1.00 75.19 74 PRO A N 1
ATOM 569 C CA . PRO A 1 74 ? 17.470 7.881 -10.747 1.00 75.19 74 PRO A CA 1
ATOM 570 C C . PRO A 1 74 ? 17.131 9.060 -11.662 1.00 75.19 74 PRO A C 1
ATOM 572 O O . PRO A 1 74 ? 16.354 8.928 -12.608 1.00 75.19 74 PRO A O 1
ATOM 575 N N . THR A 1 75 ? 17.726 10.223 -11.394 1.00 72.44 75 THR A N 1
ATOM 576 C CA . THR A 1 75 ? 17.738 11.325 -12.358 1.00 72.44 75 THR A CA 1
ATOM 577 C C . THR A 1 75 ? 18.432 10.803 -13.606 1.00 72.44 75 THR A C 1
ATOM 579 O O . THR A 1 75 ? 19.610 10.456 -13.557 1.00 72.44 75 THR A O 1
ATOM 582 N N . SER A 1 76 ? 17.711 10.710 -14.721 1.00 60.34 76 SER A N 1
ATOM 583 C CA . SER A 1 76 ? 18.270 10.342 -16.020 1.00 60.34 76 SER A CA 1
ATOM 584 C C . SER A 1 76 ? 19.356 11.352 -16.407 1.00 60.34 76 SER A C 1
ATOM 586 O O . SER A 1 76 ? 19.061 12.419 -16.943 1.00 60.34 76 SER A O 1
ATOM 588 N N . GLY A 1 77 ? 20.602 11.041 -16.049 1.00 53.41 77 GLY A N 1
ATOM 589 C CA . GLY A 1 77 ? 21.713 11.985 -16.091 1.00 53.41 77 GLY A CA 1
ATOM 590 C C . GLY A 1 77 ? 23.047 11.410 -15.618 1.00 53.41 77 GLY A C 1
ATOM 591 O O . GLY A 1 77 ? 23.808 12.133 -14.995 1.00 53.41 77 GLY A O 1
ATOM 592 N N . GLN A 1 78 ? 23.328 10.134 -15.894 1.00 41.31 78 GLN A N 1
ATOM 593 C CA . GLN A 1 78 ? 24.687 9.625 -16.118 1.00 41.31 78 GLN A CA 1
ATOM 594 C C . GLN A 1 78 ? 24.582 8.220 -16.723 1.00 41.31 78 GLN A C 1
ATOM 596 O O . GLN A 1 78 ? 24.512 7.217 -16.020 1.00 41.31 78 GLN A O 1
ATOM 601 N N . ALA A 1 79 ? 24.535 8.160 -18.054 1.00 46.88 79 ALA A N 1
ATOM 602 C CA . ALA A 1 79 ? 25.009 6.978 -18.754 1.00 46.88 79 ALA A CA 1
ATOM 603 C C . ALA A 1 79 ? 26.513 6.892 -18.467 1.00 46.88 79 ALA A C 1
ATOM 605 O O . ALA A 1 79 ? 27.284 7.718 -18.957 1.00 46.88 79 ALA A O 1
ATOM 606 N N . VAL A 1 80 ? 26.923 5.965 -17.604 1.00 45.31 80 VAL A N 1
ATOM 607 C CA . VAL A 1 80 ? 28.295 5.467 -17.659 1.00 45.31 80 VAL A CA 1
ATOM 608 C C . VAL A 1 80 ? 28.342 4.548 -18.871 1.00 45.31 80 VAL A C 1
ATOM 610 O O . VAL A 1 80 ? 27.789 3.454 -18.872 1.00 45.31 80 VAL A O 1
ATOM 613 N N . ASP A 1 81 ? 28.899 5.079 -19.953 1.00 44.09 81 ASP A N 1
ATOM 614 C CA . ASP A 1 81 ? 29.293 4.322 -21.134 1.00 44.09 81 ASP A CA 1
ATOM 615 C C . ASP A 1 81 ? 30.482 3.439 -20.712 1.00 44.09 81 ASP A C 1
ATOM 617 O O . ASP A 1 81 ? 31.647 3.802 -20.875 1.00 44.09 81 ASP A O 1
ATOM 621 N N . GLU A 1 82 ? 30.210 2.310 -20.056 1.00 43.66 82 GLU A N 1
ATOM 622 C CA . GLU A 1 82 ? 31.191 1.231 -19.941 1.00 43.66 82 GLU A CA 1
ATOM 623 C C . GLU A 1 82 ? 31.193 0.477 -21.270 1.00 43.66 82 GLU A C 1
ATOM 625 O O . GLU A 1 82 ? 30.570 -0.569 -21.444 1.00 43.66 82 GLU A O 1
ATOM 630 N N . VAL A 1 83 ? 31.892 1.061 -22.244 1.00 43.53 83 VAL A N 1
ATOM 631 C CA . VAL A 1 83 ? 32.344 0.336 -23.426 1.00 43.53 83 VAL A CA 1
ATOM 632 C C . VAL A 1 83 ? 33.428 -0.632 -22.950 1.00 43.53 83 VAL A C 1
ATOM 634 O O . VAL A 1 83 ? 34.610 -0.292 -22.913 1.00 43.53 83 VAL A O 1
ATOM 637 N N . GLU A 1 84 ? 33.037 -1.843 -22.554 1.00 44.00 84 GLU A N 1
ATOM 638 C CA . GLU A 1 84 ? 33.963 -2.975 -22.554 1.00 44.00 84 GLU A CA 1
ATOM 639 C C . GLU A 1 84 ? 34.313 -3.290 -24.015 1.00 44.00 84 GLU A C 1
ATOM 641 O O . GLU A 1 84 ? 33.633 -4.060 -24.698 1.00 44.00 84 GLU A O 1
ATOM 646 N N . GLU A 1 85 ? 35.388 -2.676 -24.520 1.00 44.22 85 GLU A N 1
ATOM 647 C CA . GLU A 1 85 ? 36.095 -3.197 -25.688 1.00 44.22 85 GLU A CA 1
ATOM 648 C 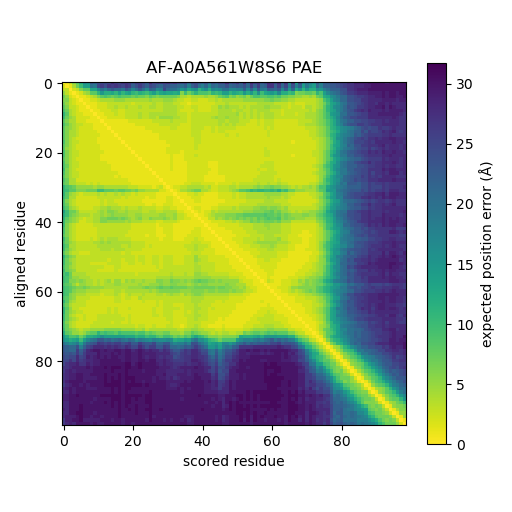C . GLU A 1 85 ? 36.614 -4.600 -25.347 1.00 44.22 85 GLU A C 1
ATOM 650 O O . GLU A 1 85 ? 37.686 -4.782 -24.775 1.00 44.22 85 GLU A O 1
ATOM 655 N N . SER A 1 86 ? 35.832 -5.612 -25.710 1.00 42.06 86 SER A N 1
ATOM 656 C CA . SER A 1 86 ? 36.306 -6.984 -25.857 1.00 42.06 86 SER A CA 1
ATOM 657 C C . SER A 1 86 ? 37.140 -7.078 -27.141 1.00 42.06 86 SER A C 1
ATOM 659 O O . SER A 1 86 ? 36.568 -6.930 -28.224 1.00 42.06 86 SER A O 1
ATOM 661 N N . PRO A 1 87 ? 38.453 -7.375 -27.108 1.00 42.50 87 PRO A N 1
ATOM 662 C CA . PRO A 1 87 ? 39.138 -7.803 -28.313 1.00 42.50 87 PRO A CA 1
ATOM 663 C C . PRO A 1 87 ? 38.842 -9.296 -28.508 1.00 42.50 87 PRO A C 1
ATOM 665 O O . PRO A 1 87 ? 39.240 -10.141 -27.708 1.00 42.50 87 PRO A O 1
ATOM 668 N N . SER A 1 88 ? 38.117 -9.645 -29.568 1.00 47.34 88 SER A N 1
ATOM 669 C CA . SER A 1 88 ? 37.981 -11.031 -30.033 1.00 47.34 88 SER A CA 1
ATOM 670 C C . SER A 1 88 ? 38.090 -11.094 -31.557 1.00 47.34 88 SER A C 1
ATOM 672 O O . SER A 1 88 ? 37.405 -10.349 -32.253 1.00 47.34 88 SER A O 1
ATOM 674 N N . GLY A 1 89 ? 38.949 -11.999 -32.050 1.00 40.25 89 GLY A N 1
ATOM 675 C CA . GLY A 1 89 ? 39.189 -12.309 -33.472 1.00 40.25 89 GLY A CA 1
ATOM 676 C C . GLY A 1 89 ? 40.631 -11.998 -33.912 1.00 40.25 89 GLY A C 1
ATOM 677 O O . GLY A 1 89 ? 40.893 -10.884 -34.340 1.00 40.25 89 GLY A O 1
ATOM 678 N N . GLU A 1 90 ? 41.673 -12.818 -33.713 1.00 48.12 90 GLU A N 1
ATOM 679 C CA . GLU A 1 90 ? 41.911 -14.216 -34.134 1.00 48.12 90 GLU A CA 1
ATOM 680 C C . GLU A 1 90 ? 42.086 -14.393 -35.667 1.00 48.12 90 GLU A C 1
ATOM 682 O O . GLU A 1 90 ? 41.103 -14.388 -36.398 1.00 48.12 90 GLU A O 1
ATOM 687 N N . GLN A 1 91 ? 43.336 -14.582 -36.145 1.00 46.19 91 GLN A N 1
ATOM 688 C CA . GLN A 1 91 ? 43.830 -15.762 -36.907 1.00 46.19 91 GLN A CA 1
ATOM 689 C C . GLN A 1 91 ? 44.961 -15.510 -37.945 1.00 46.19 91 GLN A C 1
ATOM 691 O O . GLN A 1 91 ? 44.808 -14.766 -38.904 1.00 46.19 91 GLN A O 1
ATOM 696 N N . GLN A 1 92 ? 46.037 -16.290 -37.746 1.00 47.50 92 GLN A N 1
ATOM 697 C CA . GLN A 1 92 ?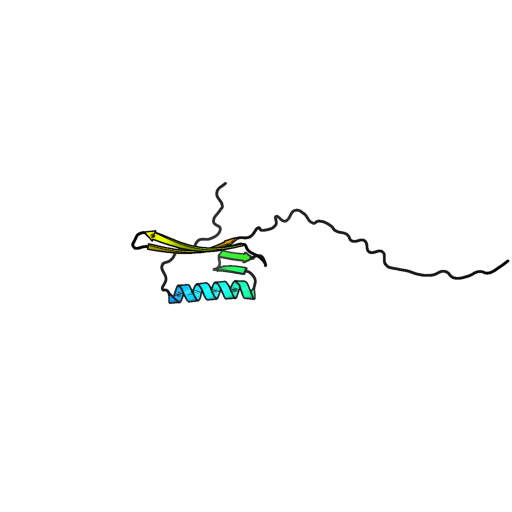 46.842 -17.091 -38.696 1.00 47.50 92 GLN A CA 1
ATOM 698 C C . GLN A 1 92 ? 47.674 -16.461 -39.837 1.00 47.50 92 GLN A C 1
ATOM 700 O O . GLN A 1 92 ? 47.177 -15.813 -40.750 1.00 47.50 92 GLN A O 1
ATOM 705 N N . GLY A 1 93 ? 48.953 -16.864 -39.852 1.00 38.31 93 GLY A N 1
ATOM 706 C CA . GLY A 1 93 ? 49.856 -16.867 -41.005 1.00 38.31 93 GLY A CA 1
ATOM 707 C C . GLY A 1 93 ? 51.080 -17.748 -40.720 1.00 38.31 93 GLY A C 1
ATOM 708 O O . GLY A 1 93 ? 52.019 -17.313 -40.062 1.00 38.31 93 GLY A O 1
ATOM 709 N N . GLU A 1 94 ? 51.017 -19.004 -41.158 1.00 46.69 94 GLU A N 1
ATOM 710 C CA . GLU A 1 94 ? 52.012 -20.077 -41.008 1.00 46.69 94 GLU A CA 1
ATOM 711 C C . GLU A 1 94 ? 53.099 -20.046 -42.114 1.00 46.69 94 GLU A C 1
ATOM 713 O O . GLU A 1 94 ? 52.801 -19.675 -43.247 1.00 46.69 94 GLU A O 1
ATOM 718 N N . ALA A 1 95 ? 54.310 -20.525 -41.762 1.00 44.59 95 ALA A N 1
ATOM 719 C CA . ALA A 1 95 ? 55.478 -20.945 -42.576 1.00 44.59 95 ALA A CA 1
ATOM 720 C C . ALA A 1 95 ? 56.227 -19.871 -43.406 1.00 44.59 95 ALA A C 1
ATOM 722 O O . ALA A 1 95 ? 55.631 -19.131 -44.173 1.00 44.59 95 ALA A O 1
ATOM 723 N N . THR A 1 96 ? 57.564 -19.751 -43.306 1.00 39.91 96 THR A N 1
ATOM 724 C CA . THR A 1 96 ? 58.523 -20.612 -44.039 1.00 39.91 96 THR A CA 1
ATOM 725 C C . THR A 1 96 ? 59.850 -20.919 -43.307 1.00 39.91 96 THR A C 1
ATOM 727 O O . THR A 1 96 ? 60.348 -20.115 -42.524 1.00 39.91 96 THR A O 1
ATOM 730 N N . SER A 1 97 ? 60.404 -22.088 -43.656 1.00 52.28 97 SER A N 1
ATOM 731 C CA . SER A 1 97 ? 61.622 -22.799 -43.205 1.00 52.28 97 SER A CA 1
ATOM 732 C C . SER A 1 97 ? 62.988 -22.159 -43.542 1.00 52.28 97 SER A C 1
ATOM 734 O O . SER A 1 97 ? 63.076 -21.437 -44.530 1.00 52.28 97 SER A O 1
ATOM 736 N N . GLU A 1 98 ? 64.011 -22.597 -42.778 1.00 48.09 98 GLU A N 1
ATOM 737 C CA . GLU A 1 98 ? 65.465 -22.786 -43.069 1.00 48.09 98 GLU A CA 1
ATOM 738 C C . GLU A 1 98 ? 66.322 -21.585 -43.547 1.00 48.09 98 GLU A C 1
ATOM 740 O O . GLU A 1 98 ? 65.865 -20.727 -44.290 1.00 48.09 98 GLU A O 1
ATOM 745 N N . ALA A 1 99 ? 67.597 -21.430 -43.154 1.00 49.00 99 ALA A N 1
ATOM 746 C CA . ALA A 1 99 ? 68.648 -22.408 -42.833 1.00 49.00 99 ALA A CA 1
ATOM 747 C C . ALA A 1 99 ? 69.663 -21.887 -41.791 1.00 49.00 99 ALA A C 1
ATOM 749 O O . ALA A 1 99 ? 69.755 -20.649 -41.617 1.00 49.00 99 ALA A O 1
#